Protein AF-A0A1H3W2J5-F1 (afdb_monomer)

Mean predicted aligned error: 13.54 Å

Sequence (77 aa):
MGNNKVIATIDISRPSGRKIVRELQNKRAVTLEYPLPEEIIDKGHDWEEVYERGLDKLSELYNTDIRKLAKEHDIKL

Radius of gyration: 22.15 Å; Cα contacts (8 Å, |Δi|>4): 27; chains: 1; bounding box: 42×28×61 Å

Secondary structure (DSSP, 8-state):
-----------TTSHHHHHHHHHHHT-TT----PPPPHHHHT----HHHHHHHHHHHHHHHTTS-HHHHHHHTT---

pLDDT: mean 79.25, std 10.82, range [46.34, 90.19]

Foldseek 3Di:
DDPPDDDDDFDPVDPVSVVVCVVCVPDPVDDDDDDDPPVVVVVVDDPVNVVVVVQVVVCVVVVHNVVVVCVVVVHDD

Structure (mmCIF, N/CA/C/O backbone):
data_AF-A0A1H3W2J5-F1
#
_entry.id   AF-A0A1H3W2J5-F1
#
loop_
_atom_site.group_PDB
_atom_site.id
_atom_site.type_symbol
_atom_site.label_atom_id
_atom_site.label_alt_id
_atom_site.label_comp_id
_atom_site.label_asym_id
_atom_site.label_entity_id
_atom_site.label_seq_id
_atom_site.pdbx_PDB_ins_code
_atom_site.Cartn_x
_atom_site.Cartn_y
_atom_site.Cartn_z
_atom_site.occupancy
_atom_site.B_iso_or_equiv
_atom_site.auth_seq_id
_atom_site.auth_comp_id
_atom_site.auth_asym_id
_atom_site.auth_atom_id
_atom_site.pdbx_PDB_model_num
ATOM 1 N N . MET A 1 1 ? 12.680 -11.958 -36.022 1.00 46.34 1 MET A N 1
ATOM 2 C CA . MET A 1 1 ? 12.177 -10.595 -35.738 1.00 46.34 1 MET A CA 1
ATOM 3 C C . MET A 1 1 ? 12.648 -10.227 -34.344 1.00 46.34 1 MET A C 1
ATOM 5 O O . MET A 1 1 ? 12.379 -10.985 -33.425 1.00 46.34 1 MET A O 1
A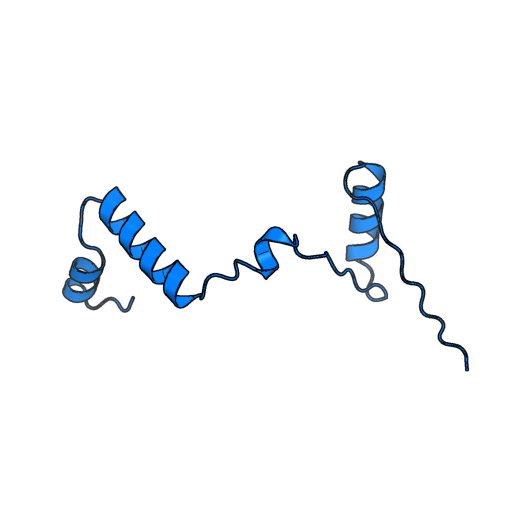TOM 9 N N . GLY A 1 2 ? 13.474 -9.186 -34.227 1.00 51.69 2 GLY A N 1
ATOM 10 C CA . GLY A 1 2 ? 14.189 -8.851 -32.994 1.00 51.69 2 GLY A CA 1
ATOM 11 C C . GLY A 1 2 ? 13.265 -8.381 -31.871 1.00 51.69 2 GLY A C 1
ATOM 12 O O . GLY A 1 2 ? 12.244 -7.742 -32.120 1.00 51.69 2 GLY A O 1
ATOM 13 N N . ASN A 1 3 ? 13.644 -8.701 -30.635 1.00 61.81 3 ASN A N 1
ATOM 14 C CA . ASN A 1 3 ? 13.016 -8.186 -29.423 1.00 61.81 3 ASN A CA 1
ATOM 15 C C . ASN A 1 3 ? 13.268 -6.670 -29.319 1.00 61.81 3 ASN A C 1
ATOM 17 O O . ASN A 1 3 ? 14.221 -6.241 -28.678 1.00 61.81 3 ASN A O 1
ATOM 21 N N . ASN A 1 4 ? 12.416 -5.852 -29.943 1.00 79.44 4 ASN A N 1
ATOM 22 C CA . ASN A 1 4 ? 12.494 -4.382 -29.921 1.00 79.44 4 ASN A CA 1
ATOM 23 C C . ASN A 1 4 ? 11.993 -3.790 -28.584 1.00 79.44 4 ASN A C 1
ATOM 25 O O . ASN A 1 4 ? 11.217 -2.836 -28.569 1.00 79.44 4 ASN A O 1
ATOM 29 N N . LYS A 1 5 ? 12.385 -4.385 -27.452 1.00 78.81 5 LYS A N 1
ATOM 30 C CA . LYS A 1 5 ? 12.024 -3.928 -26.105 1.00 78.81 5 LYS A CA 1
ATOM 31 C C . LYS A 1 5 ? 13.221 -3.210 -25.487 1.00 78.81 5 LYS A C 1
ATOM 33 O O . LYS A 1 5 ? 14.295 -3.791 -25.379 1.00 78.81 5 LYS A O 1
ATOM 38 N N . VAL A 1 6 ? 13.018 -1.971 -25.048 1.00 78.50 6 VAL A N 1
ATOM 39 C CA . VAL A 1 6 ? 13.993 -1.201 -24.264 1.00 78.50 6 VAL A CA 1
ATOM 40 C C . VAL A 1 6 ? 13.452 -1.067 -22.844 1.00 78.50 6 VAL A C 1
ATOM 42 O O . VAL A 1 6 ? 12.313 -0.647 -22.659 1.00 78.50 6 VAL A O 1
ATOM 45 N N . ILE A 1 7 ? 14.256 -1.445 -21.851 1.00 82.69 7 ILE A N 1
ATOM 46 C CA . ILE A 1 7 ? 13.965 -1.243 -20.426 1.00 82.69 7 ILE A CA 1
ATOM 47 C C . ILE A 1 7 ? 14.911 -0.146 -19.942 1.00 82.69 7 ILE A C 1
ATOM 49 O O . ILE A 1 7 ? 16.121 -0.255 -20.136 1.00 82.69 7 ILE A O 1
ATOM 53 N N . ALA A 1 8 ? 14.365 0.918 -19.358 1.00 81.44 8 ALA A N 1
ATOM 54 C CA . ALA A 1 8 ? 15.133 2.051 -18.856 1.00 81.44 8 ALA A CA 1
ATOM 55 C C . ALA A 1 8 ? 14.752 2.345 -17.403 1.00 81.44 8 ALA A C 1
ATOM 57 O O . ALA A 1 8 ? 13.570 2.399 -17.069 1.00 81.44 8 ALA A O 1
ATOM 58 N N . THR A 1 9 ? 15.756 2.575 -16.560 1.00 85.19 9 THR A N 1
ATOM 59 C CA . THR A 1 9 ? 15.572 2.973 -15.159 1.00 85.19 9 THR A CA 1
ATOM 60 C C . THR A 1 9 ? 15.653 4.491 -15.054 1.00 85.19 9 THR A C 1
ATOM 62 O O . THR A 1 9 ? 16.621 5.096 -15.516 1.00 85.19 9 THR A O 1
ATOM 65 N N . ILE A 1 10 ? 14.644 5.118 -14.448 1.00 84.62 10 ILE A N 1
ATOM 66 C CA . ILE A 1 10 ? 14.573 6.575 -14.291 1.00 84.62 10 ILE A CA 1
ATOM 67 C C . ILE A 1 10 ? 14.767 6.927 -12.816 1.00 84.62 10 ILE A C 1
ATOM 69 O O . ILE A 1 10 ? 13.978 6.515 -11.970 1.00 84.62 10 ILE A O 1
ATOM 73 N N . ASP A 1 11 ? 15.787 7.730 -12.509 1.00 83.50 11 ASP A N 1
ATOM 74 C CA . ASP A 1 11 ? 16.010 8.256 -11.158 1.00 83.50 11 ASP A CA 1
ATOM 75 C C . ASP A 1 11 ? 15.021 9.389 -10.837 1.00 83.50 11 ASP A C 1
ATOM 77 O O . ASP A 1 11 ? 15.164 10.523 -11.306 1.00 83.50 11 ASP A O 1
ATOM 81 N N . ILE A 1 12 ? 14.017 9.088 -10.010 1.00 83.62 12 ILE A N 1
ATOM 82 C CA . ILE A 1 12 ? 12.980 10.036 -9.574 1.00 83.62 12 ILE A CA 1
ATOM 83 C C . ILE A 1 12 ? 13.410 10.939 -8.410 1.00 83.62 12 ILE A C 1
ATOM 85 O O . ILE A 1 12 ? 12.654 11.836 -8.029 1.00 83.62 12 ILE A O 1
ATOM 89 N N . SER A 1 13 ? 14.621 10.772 -7.871 1.00 86.38 13 SER A N 1
ATOM 90 C CA . SER A 1 13 ? 15.162 11.659 -6.827 1.00 86.38 13 SER A CA 1
ATOM 91 C C . SER A 1 13 ? 15.346 13.086 -7.351 1.00 86.38 13 SER A C 1
ATOM 93 O O . SER A 1 13 ? 15.316 14.065 -6.604 1.00 86.38 13 SER A O 1
ATOM 95 N N . ARG A 1 14 ? 15.504 13.226 -8.672 1.00 88.81 14 ARG A N 1
ATOM 96 C CA . ARG A 1 14 ? 15.723 14.504 -9.352 1.00 88.81 14 ARG A CA 1
ATOM 97 C C . ARG A 1 14 ? 14.418 15.065 -9.930 1.00 88.81 14 ARG A C 1
ATOM 99 O O . ARG A 1 14 ? 13.572 14.308 -10.415 1.00 88.81 14 ARG A O 1
ATOM 106 N N . PRO A 1 15 ? 14.237 16.403 -9.965 1.00 89.88 15 PRO A N 1
ATOM 107 C CA . PRO A 1 15 ? 13.081 17.024 -10.621 1.00 89.88 15 PRO A CA 1
ATOM 108 C C . PRO A 1 15 ? 12.924 16.617 -12.093 1.00 89.88 15 PRO A C 1
ATOM 110 O O . PRO A 1 15 ? 11.803 16.431 -12.563 1.00 89.88 15 PRO A O 1
ATOM 113 N N . SER A 1 16 ? 14.040 16.432 -12.805 1.00 89.62 16 SER A N 1
ATOM 114 C CA . SER A 1 16 ? 14.059 15.979 -14.198 1.00 89.62 16 SER A CA 1
ATOM 115 C C . SER A 1 16 ? 13.486 14.572 -14.360 1.00 89.62 16 SER A C 1
ATOM 117 O O . SER A 1 16 ? 12.630 14.366 -15.216 1.00 89.62 16 SER A O 1
ATO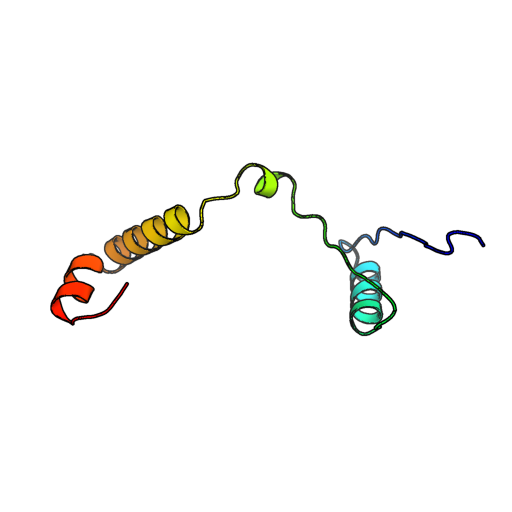M 119 N N . GLY A 1 17 ? 13.877 13.623 -13.506 1.00 87.75 17 GLY A N 1
ATOM 120 C CA . GLY A 1 17 ? 13.336 12.264 -13.536 1.00 87.75 17 GLY A CA 1
ATOM 121 C C . GLY A 1 17 ? 11.838 12.222 -13.251 1.00 87.75 17 GLY A C 1
ATOM 122 O O . GLY A 1 17 ? 11.089 11.590 -13.992 1.00 87.75 17 GLY A O 1
ATOM 123 N N . ARG A 1 18 ? 11.364 12.993 -12.261 1.00 87.88 18 ARG A N 1
ATOM 124 C CA . ARG A 1 18 ? 9.919 13.131 -11.985 1.00 87.88 18 ARG A CA 1
ATOM 125 C C . ARG A 1 18 ? 9.144 13.687 -13.177 1.00 87.88 18 ARG A C 1
ATOM 127 O O . ARG A 1 18 ? 8.019 13.255 -13.424 1.00 87.88 18 ARG A O 1
ATOM 134 N N . LYS A 1 19 ? 9.728 14.635 -13.917 1.00 90.19 19 LYS A N 1
ATOM 135 C CA . LYS A 1 19 ? 9.117 15.182 -15.134 1.00 90.19 19 LYS A CA 1
ATOM 136 C C . LYS A 1 19 ? 8.986 14.110 -16.220 1.00 90.19 19 LYS A C 1
ATOM 138 O O . LYS A 1 19 ? 7.900 13.955 -16.766 1.00 90.19 19 LYS A O 1
ATOM 143 N N . ILE A 1 20 ? 10.045 13.335 -16.463 1.00 87.94 20 ILE A N 1
ATOM 144 C CA . ILE A 1 20 ? 10.044 12.242 -17.451 1.00 87.94 20 ILE A CA 1
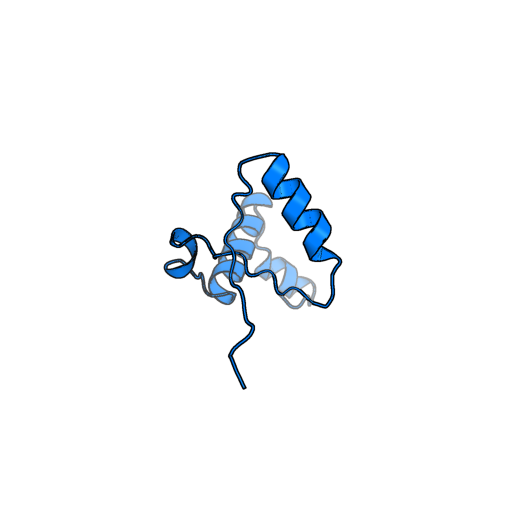ATOM 145 C C . ILE A 1 20 ? 8.973 11.202 -17.099 1.00 87.94 20 ILE A C 1
ATOM 147 O O . ILE A 1 20 ? 8.158 10.848 -17.944 1.00 87.94 20 ILE A O 1
ATOM 151 N N . VAL A 1 21 ? 8.913 10.760 -15.840 1.00 87.75 21 VAL A N 1
ATOM 152 C CA . VAL A 1 21 ? 7.898 9.794 -15.390 1.00 87.75 21 VAL A CA 1
ATOM 153 C C . VAL A 1 21 ? 6.478 10.327 -15.601 1.00 87.75 21 VAL A C 1
ATOM 155 O O . VAL A 1 21 ? 5.642 9.611 -16.146 1.00 87.75 21 VAL A O 1
ATOM 158 N N . ARG A 1 22 ? 6.207 11.595 -15.255 1.00 86.12 22 ARG A N 1
ATOM 159 C CA . ARG A 1 22 ? 4.895 12.232 -15.485 1.00 86.12 22 ARG A CA 1
ATOM 160 C C . ARG A 1 22 ? 4.507 12.287 -16.964 1.00 86.12 22 ARG A C 1
ATOM 162 O O . ARG A 1 22 ? 3.339 12.098 -17.295 1.00 86.12 22 ARG A O 1
ATOM 169 N N . GLU A 1 23 ? 5.461 12.553 -17.852 1.00 87.81 23 GLU A N 1
ATOM 170 C CA . GLU A 1 23 ? 5.219 12.575 -19.300 1.00 87.81 23 GLU A CA 1
ATOM 171 C C . GLU A 1 23 ? 4.938 11.172 -19.859 1.00 87.81 23 GLU A C 1
ATOM 173 O O . GLU A 1 23 ? 4.076 11.020 -20.729 1.00 87.81 23 GLU A O 1
ATOM 178 N N . LEU A 1 24 ? 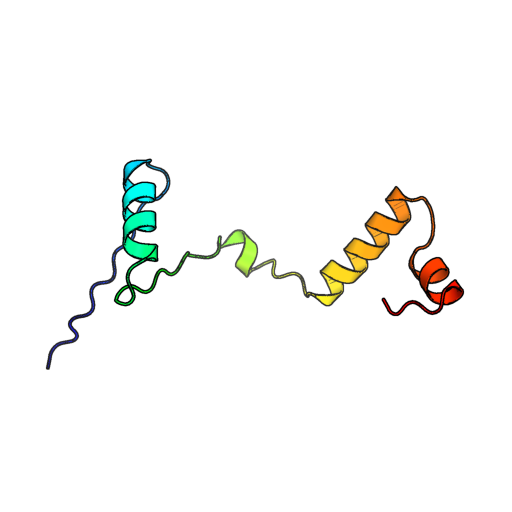5.622 10.147 -19.340 1.00 88.12 24 LEU A N 1
ATOM 179 C CA . LEU A 1 24 ? 5.459 8.752 -19.756 1.00 88.12 24 LEU A CA 1
ATOM 180 C C . LEU A 1 24 ? 4.195 8.096 -19.185 1.00 88.12 24 LEU A C 1
ATOM 182 O O . LEU A 1 24 ? 3.597 7.267 -19.863 1.00 88.12 24 LEU A O 1
ATOM 186 N N . GLN A 1 25 ? 3.739 8.499 -17.996 1.00 84.44 25 GLN A N 1
ATOM 187 C CA . GLN A 1 25 ? 2.557 7.932 -17.333 1.00 84.44 25 GLN A CA 1
ATOM 188 C C . GLN A 1 25 ? 1.272 8.064 -18.170 1.00 84.44 25 GLN A C 1
ATOM 190 O O . GLN A 1 25 ? 0.387 7.219 -18.091 1.00 84.44 25 GLN A O 1
ATOM 195 N N . ASN A 1 26 ? 1.188 9.087 -19.024 1.00 82.25 26 ASN A N 1
ATOM 196 C CA . ASN A 1 26 ? 0.039 9.326 -19.902 1.00 82.25 26 ASN A CA 1
ATOM 197 C C . ASN A 1 26 ? 0.146 8.621 -21.270 1.00 82.25 26 ASN A C 1
ATOM 199 O O . ASN A 1 26 ? -0.707 8.813 -22.140 1.00 82.25 26 ASN A O 1
ATOM 203 N N . LYS A 1 27 ? 1.202 7.836 -21.515 1.00 86.62 27 LYS A N 1
ATOM 204 C CA . LYS A 1 27 ? 1.447 7.173 -22.802 1.00 86.62 27 LYS A CA 1
ATOM 205 C C . LYS A 1 27 ? 1.064 5.696 -22.717 1.00 86.62 27 LYS A C 1
ATOM 207 O O . LYS A 1 27 ? 1.703 4.922 -22.022 1.00 86.62 27 LYS A O 1
ATOM 212 N N . ARG A 1 28 ? 0.097 5.267 -23.540 1.00 80.00 28 ARG A N 1
ATOM 213 C CA . ARG A 1 28 ? -0.335 3.852 -23.653 1.00 80.00 28 ARG A CA 1
ATOM 214 C C . ARG A 1 28 ? 0.772 2.872 -24.073 1.00 80.00 28 ARG A C 1
ATOM 216 O O . ARG A 1 28 ? 0.587 1.671 -23.938 1.00 80.00 28 ARG A O 1
ATOM 223 N N . ALA A 1 29 ? 1.876 3.371 -24.627 1.00 82.62 29 ALA A N 1
ATOM 224 C CA . ALA A 1 29 ? 2.988 2.561 -25.123 1.00 82.62 29 ALA A CA 1
ATOM 225 C C . ALA A 1 29 ? 4.034 2.214 -24.047 1.00 82.62 29 ALA A C 1
ATOM 227 O O . ALA A 1 29 ? 5.014 1.543 -24.363 1.00 82.62 29 ALA A O 1
ATOM 228 N N . VAL A 1 30 ? 3.871 2.698 -22.810 1.00 82.88 30 VAL A N 1
ATOM 229 C CA . VAL A 1 30 ? 4.869 2.559 -21.744 1.00 82.88 30 VAL A CA 1
ATOM 230 C C . VAL A 1 30 ? 4.248 1.854 -20.547 1.00 82.88 30 VAL A C 1
ATOM 232 O O . VAL A 1 30 ? 3.201 2.264 -20.055 1.00 82.88 30 VAL A O 1
ATOM 235 N N . THR A 1 31 ? 4.928 0.822 -20.055 1.00 80.75 31 THR A N 1
ATOM 236 C CA . THR A 1 31 ? 4.623 0.191 -18.768 1.00 80.75 31 THR A CA 1
ATOM 237 C C . THR A 1 31 ? 5.602 0.736 -17.736 1.00 80.75 31 THR A C 1
ATOM 239 O O . THR A 1 31 ? 6.812 0.580 -17.898 1.00 80.75 31 THR A O 1
ATOM 242 N N . LEU A 1 32 ? 5.091 1.412 -16.705 1.00 81.75 32 LEU A N 1
ATOM 243 C CA . LEU A 1 32 ? 5.891 1.895 -15.580 1.00 81.75 32 LEU A CA 1
ATOM 244 C C . LEU A 1 32 ? 5.772 0.894 -14.432 1.00 81.75 32 LEU A C 1
ATOM 246 O O . LEU A 1 32 ? 4.695 0.737 -13.861 1.00 81.75 32 LEU A O 1
ATOM 250 N N . GLU A 1 33 ? 6.876 0.242 -14.092 1.00 79.56 33 GLU A N 1
ATOM 251 C CA . GLU A 1 33 ? 6.979 -0.605 -12.906 1.00 79.56 33 GLU A CA 1
ATOM 252 C C . GLU A 1 33 ? 7.806 0.147 -11.864 1.00 79.56 33 GLU A C 1
ATOM 254 O O . GLU A 1 33 ? 8.953 0.521 -12.116 1.00 79.56 33 GLU A O 1
ATOM 259 N N . TYR A 1 34 ? 7.205 0.414 -10.704 1.00 76.94 34 TYR A N 1
ATOM 260 C CA . TYR A 1 34 ? 7.935 0.950 -9.563 1.00 76.94 34 TYR A CA 1
ATOM 261 C C . TYR A 1 34 ? 8.457 -0.231 -8.751 1.00 76.94 34 TYR A C 1
ATOM 263 O O . TYR A 1 34 ? 7.644 -1.063 -8.339 1.00 76.94 34 TYR A O 1
ATOM 271 N N . PRO A 1 35 ? 9.774 -0.330 -8.511 1.00 70.38 35 PRO A N 1
ATOM 272 C CA . PRO A 1 35 ? 10.279 -1.348 -7.610 1.00 70.38 35 PRO A CA 1
ATOM 273 C C . PRO A 1 35 ? 9.671 -1.100 -6.227 1.00 70.38 35 PRO A C 1
ATOM 275 O O . PRO A 1 35 ? 9.743 0.010 -5.694 1.00 70.38 35 PRO A O 1
ATOM 278 N N . LEU 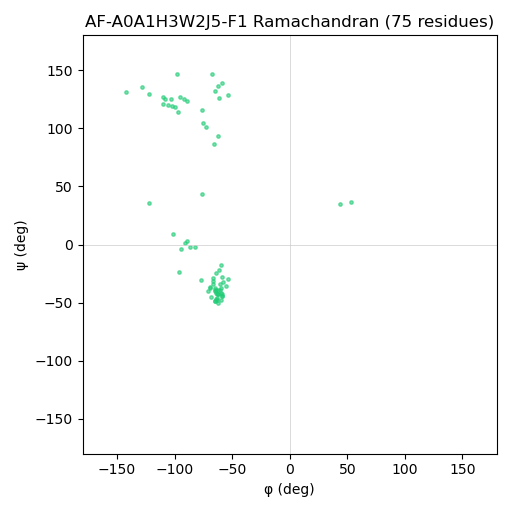A 1 36 ? 9.033 -2.127 -5.667 1.00 65.56 36 LEU A N 1
ATOM 279 C CA . LEU A 1 36 ? 8.646 -2.108 -4.263 1.00 65.56 36 LEU A CA 1
ATOM 280 C C . LEU A 1 36 ? 9.934 -2.006 -3.433 1.00 65.56 36 LEU A C 1
ATOM 282 O O . LEU A 1 36 ? 10.903 -2.696 -3.757 1.00 65.56 36 LEU A O 1
ATOM 286 N N . PRO A 1 37 ? 9.980 -1.158 -2.393 1.00 67.50 37 PRO A N 1
ATOM 287 C CA . PRO A 1 37 ? 11.117 -1.130 -1.485 1.00 67.50 37 PRO A CA 1
ATOM 288 C C . PRO A 1 37 ? 11.363 -2.544 -0.949 1.00 67.50 37 PRO A C 1
ATOM 290 O O . PRO A 1 37 ? 10.429 -3.175 -0.453 1.00 67.50 37 PRO A O 1
ATOM 293 N N . GLU A 1 38 ? 12.601 -3.036 -1.044 1.00 60.53 38 GLU A N 1
ATOM 294 C CA . GLU A 1 38 ? 12.980 -4.385 -0.588 1.00 60.53 38 GLU A CA 1
ATOM 295 C C . GLU A 1 38 ? 12.585 -4.624 0.882 1.00 60.53 38 GLU A C 1
ATOM 297 O O . GLU A 1 38 ? 12.191 -5.724 1.256 1.00 60.53 38 GLU A O 1
ATOM 302 N N . GLU A 1 39 ? 12.558 -3.557 1.686 1.00 58.88 39 GLU A N 1
ATOM 303 C CA . GLU A 1 39 ? 12.124 -3.544 3.089 1.00 58.88 39 GLU A CA 1
ATOM 304 C C . GLU A 1 39 ? 10.657 -3.955 3.316 1.00 58.88 39 GLU A C 1
ATOM 306 O O . GLU A 1 39 ? 10.299 -4.350 4.427 1.00 58.88 39 GLU A O 1
ATOM 311 N N . ILE A 1 40 ? 9.801 -3.842 2.294 1.00 54.88 40 ILE A N 1
ATOM 312 C CA . ILE A 1 40 ? 8.366 -4.168 2.360 1.00 54.88 40 ILE A CA 1
ATOM 313 C C . ILE A 1 40 ? 8.105 -5.590 1.849 1.00 54.88 40 ILE A C 1
ATOM 315 O O . ILE A 1 40 ? 7.126 -6.214 2.250 1.00 54.88 40 ILE A O 1
ATOM 319 N N . ILE A 1 41 ? 8.992 -6.130 1.007 1.00 54.38 41 ILE A N 1
ATOM 320 C CA . ILE A 1 41 ? 8.825 -7.455 0.392 1.00 54.38 41 ILE A CA 1
ATOM 321 C C . ILE A 1 41 ? 8.890 -8.565 1.455 1.00 54.38 41 ILE A C 1
ATOM 323 O O . ILE A 1 41 ? 8.140 -9.532 1.366 1.00 54.38 41 ILE A O 1
ATOM 327 N N . ASP A 1 42 ? 9.708 -8.384 2.495 1.00 52.47 42 ASP A N 1
ATOM 328 C CA . ASP A 1 42 ? 9.858 -9.339 3.608 1.00 52.47 42 ASP A CA 1
ATOM 329 C C . ASP A 1 42 ? 8.958 -9.011 4.822 1.00 52.47 42 ASP A C 1
ATOM 331 O O . ASP A 1 42 ? 8.904 -9.745 5.806 1.00 52.47 42 ASP A O 1
ATOM 335 N N . LYS A 1 43 ? 8.220 -7.891 4.760 1.00 56.62 43 LYS A N 1
ATOM 336 C CA . LYS A 1 43 ? 7.260 -7.432 5.783 1.00 56.62 43 LYS A CA 1
ATOM 337 C C . LYS A 1 43 ? 5.859 -7.261 5.205 1.00 56.62 43 LYS A C 1
ATOM 339 O O . LYS A 1 43 ? 5.134 -6.332 5.572 1.00 56.62 43 LYS A O 1
ATOM 344 N N . GLY A 1 44 ? 5.483 -8.131 4.274 1.00 55.94 44 GLY A N 1
ATOM 345 C CA . GLY A 1 44 ? 4.096 -8.249 3.851 1.00 55.94 44 GLY A CA 1
ATOM 346 C C . GLY A 1 44 ? 3.263 -8.684 5.051 1.00 55.94 44 GLY A C 1
ATOM 347 O O . GLY A 1 44 ? 3.190 -9.871 5.347 1.00 55.94 44 GLY A O 1
ATOM 348 N N . HIS A 1 45 ? 2.694 -7.726 5.779 1.00 61.69 45 HIS A N 1
ATOM 349 C CA . HIS A 1 45 ? 1.705 -8.036 6.798 1.00 61.69 45 HIS A CA 1
ATOM 350 C C . HIS A 1 45 ? 0.483 -8.611 6.098 1.00 61.69 45 HIS A C 1
ATOM 352 O O . HIS A 1 45 ? 0.017 -8.057 5.097 1.00 61.69 45 HIS A O 1
ATOM 358 N N . ASP A 1 46 ? -0.012 -9.727 6.618 1.00 77.12 46 ASP A N 1
ATOM 359 C CA . ASP A 1 46 ? -1.262 -10.291 6.147 1.00 77.12 46 ASP A CA 1
ATOM 360 C C . ASP A 1 46 ? -2.384 -9.254 6.329 1.00 77.12 46 ASP A C 1
ATOM 362 O O . ASP A 1 46 ? -2.412 -8.518 7.323 1.00 77.12 46 ASP A O 1
ATOM 366 N N . TRP A 1 47 ? -3.280 -9.140 5.347 1.00 71.31 47 TRP A N 1
ATOM 367 C CA . TRP A 1 47 ? -4.344 -8.132 5.378 1.00 71.31 47 TRP A CA 1
ATOM 368 C C . TRP A 1 47 ? -5.231 -8.268 6.621 1.00 71.31 47 TRP A C 1
ATOM 370 O O . TRP A 1 47 ? -5.694 -7.253 7.142 1.00 71.31 47 TRP A O 1
ATOM 380 N N . GLU A 1 48 ? -5.418 -9.489 7.124 1.00 77.06 48 GLU A N 1
ATOM 381 C CA . GLU A 1 48 ? -6.174 -9.773 8.341 1.00 77.06 48 GLU A CA 1
ATOM 382 C C . GLU A 1 48 ? -5.412 -9.299 9.592 1.00 77.06 48 GLU A C 1
ATOM 384 O O . GLU A 1 48 ? -5.992 -8.660 10.470 1.00 77.06 48 GLU A O 1
ATOM 389 N N . GLU A 1 49 ? -4.085 -9.478 9.636 1.00 78.69 49 GLU A N 1
ATOM 390 C CA . GLU A 1 49 ? -3.235 -8.974 10.731 1.00 78.69 49 GLU A CA 1
ATOM 391 C C . GLU A 1 49 ? -3.273 -7.438 10.815 1.00 78.69 49 GLU A C 1
ATOM 393 O O . GLU A 1 49 ? -3.366 -6.858 11.903 1.00 78.69 49 GLU A O 1
ATOM 398 N N . VAL A 1 50 ? -3.211 -6.759 9.663 1.00 84.00 50 VAL A N 1
ATOM 39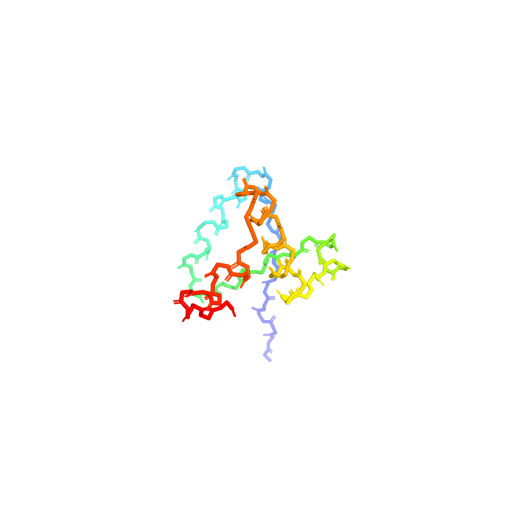9 C CA . VAL A 1 50 ? -3.307 -5.292 9.596 1.00 84.00 50 VAL A CA 1
ATOM 400 C C . VAL A 1 50 ? -4.681 -4.821 10.064 1.00 84.00 50 VAL A C 1
ATOM 402 O O . VAL A 1 50 ? -4.769 -3.827 10.790 1.00 84.00 50 VAL A O 1
ATOM 405 N N . TYR A 1 51 ? -5.737 -5.530 9.663 1.00 82.88 51 TYR A N 1
ATOM 406 C CA . TYR A 1 51 ? -7.109 -5.208 10.030 1.00 82.88 51 TYR A CA 1
ATOM 407 C C . TYR A 1 51 ? -7.329 -5.294 11.545 1.00 82.88 51 TYR A C 1
ATOM 409 O O . TYR A 1 51 ? -7.769 -4.319 12.160 1.00 82.88 51 TYR A O 1
ATOM 417 N N . GLU A 1 52 ? -6.921 -6.400 12.168 1.00 84.88 52 GLU A N 1
ATOM 418 C CA . GLU A 1 52 ? -7.054 -6.601 13.614 1.00 84.88 52 GLU A CA 1
ATOM 419 C C . GLU A 1 52 ? -6.243 -5.575 14.418 1.00 84.88 52 GLU A C 1
ATOM 421 O O . GLU A 1 52 ? -6.765 -4.959 15.351 1.00 84.88 52 GLU A O 1
ATOM 426 N N . ARG A 1 53 ? -5.003 -5.276 14.000 1.00 84.50 53 ARG A N 1
ATOM 427 C CA . ARG A 1 53 ? -4.207 -4.195 14.615 1.00 84.50 53 ARG A CA 1
ATOM 428 C C . ARG A 1 53 ? -4.865 -2.825 14.483 1.00 84.50 53 ARG A C 1
ATOM 430 O O . ARG A 1 53 ? -4.695 -1.972 15.357 1.00 84.50 53 ARG A O 1
ATOM 437 N N . GLY A 1 54 ? -5.564 -2.584 13.377 1.00 83.31 54 GLY A N 1
ATOM 438 C CA . GLY A 1 54 ? -6.343 -1.370 13.164 1.00 83.31 54 GLY A CA 1
ATOM 439 C C . GLY A 1 54 ? -7.478 -1.247 14.177 1.00 83.31 54 GLY A C 1
ATOM 440 O O . GLY A 1 54 ? -7.620 -0.199 14.808 1.00 83.31 54 GLY A O 1
ATOM 441 N N . LEU A 1 55 ? -8.239 -2.325 14.376 1.00 85.19 55 LEU A N 1
ATOM 442 C CA . LEU A 1 55 ? -9.329 -2.380 15.354 1.00 85.19 55 LEU A CA 1
ATOM 443 C C . LEU A 1 55 ? -8.835 -2.191 16.791 1.00 85.19 55 LEU A C 1
ATOM 445 O O . LEU A 1 55 ? -9.482 -1.481 17.566 1.00 85.19 55 LEU A O 1
ATOM 449 N N . ASP A 1 56 ? -7.681 -2.761 17.136 1.00 87.62 56 ASP A N 1
ATOM 450 C CA . ASP A 1 56 ? -7.074 -2.589 18.458 1.00 87.62 56 ASP A CA 1
ATOM 451 C C . ASP A 1 56 ? -6.661 -1.133 18.696 1.00 87.62 56 ASP A C 1
ATOM 453 O O . ASP A 1 56 ? -7.069 -0.531 19.689 1.00 87.62 56 ASP A O 1
ATOM 457 N N . LYS A 1 57 ? -5.950 -0.515 17.742 1.00 87.50 57 LYS A N 1
ATOM 458 C CA . LYS A 1 57 ? -5.568 0.906 17.825 1.00 87.50 57 LYS A CA 1
ATOM 459 C C . LYS A 1 57 ? -6.764 1.836 17.931 1.00 87.50 57 LYS A C 1
ATOM 461 O O . LYS A 1 57 ? -6.727 2.810 18.679 1.00 87.50 57 LYS A O 1
ATOM 466 N N . LEU A 1 58 ? -7.810 1.577 17.153 1.00 85.88 58 LEU A N 1
ATOM 467 C CA . LEU A 1 58 ? -9.028 2.369 17.232 1.00 85.88 58 LEU A CA 1
ATOM 468 C C . LEU A 1 58 ? -9.687 2.184 18.609 1.00 85.88 58 LEU A C 1
ATOM 470 O O . LEU A 1 58 ? -10.118 3.166 19.210 1.00 85.88 58 LEU A O 1
ATOM 474 N N . SER A 1 59 ? -9.703 0.964 19.149 1.00 88.50 59 SER A N 1
ATOM 475 C CA . SER A 1 59 ? -10.277 0.704 20.474 1.00 88.50 59 SER A CA 1
ATOM 476 C C . SER A 1 59 ? -9.505 1.414 21.593 1.00 88.50 59 SER A C 1
ATOM 478 O O . SER A 1 59 ? -10.119 1.957 22.510 1.00 88.50 59 SER A O 1
ATOM 480 N N . GLU A 1 60 ? -8.174 1.487 21.491 1.00 89.38 60 GLU A N 1
ATOM 481 C CA . GLU A 1 60 ? -7.321 2.276 22.391 1.00 89.38 60 GLU A CA 1
ATOM 482 C C . GLU A 1 60 ? -7.593 3.784 22.275 1.00 89.38 60 GLU A C 1
ATOM 484 O O . GLU A 1 60 ? -7.797 4.456 23.286 1.00 89.38 60 GLU A O 1
ATOM 489 N N . LEU A 1 61 ? -7.641 4.322 21.050 1.00 89.00 61 LEU A N 1
ATOM 490 C CA . LEU A 1 61 ? -7.861 5.752 20.788 1.00 89.00 61 LEU A CA 1
ATOM 491 C C . LEU A 1 61 ? -9.194 6.251 21.345 1.00 89.00 61 LEU A C 1
ATOM 493 O O . LEU A 1 61 ? -9.268 7.347 21.902 1.00 89.00 61 LEU A O 1
ATOM 497 N N . TYR A 1 62 ? -10.243 5.450 21.184 1.00 84.38 62 TYR A N 1
ATOM 498 C CA . TYR A 1 62 ? -11.580 5.777 21.668 1.00 84.38 62 TYR A CA 1
ATOM 499 C C . TYR A 1 62 ? -11.843 5.255 23.086 1.00 84.38 62 TYR A C 1
ATOM 501 O O . TYR A 1 62 ? -12.946 5.448 23.601 1.00 84.38 62 TYR A O 1
ATOM 509 N N . ASN A 1 63 ? -10.857 4.598 23.716 1.00 86.25 63 ASN A N 1
ATOM 510 C CA . ASN A 1 63 ? -10.968 3.918 25.011 1.00 86.25 63 ASN A CA 1
ATOM 511 C C . ASN A 1 63 ? -12.266 3.090 25.136 1.00 86.25 63 ASN A C 1
ATOM 513 O O . ASN A 1 63 ? -12.909 3.045 26.184 1.00 86.25 63 ASN A O 1
ATOM 517 N N . THR A 1 64 ? -12.691 2.507 24.016 1.00 83.25 64 THR A N 1
ATOM 518 C CA . THR A 1 64 ? -13.984 1.850 23.829 1.00 83.25 64 THR A CA 1
ATOM 519 C C . THR A 1 64 ? -13.755 0.638 22.948 1.00 83.25 64 THR A C 1
ATOM 521 O O . THR A 1 64 ? -13.124 0.743 21.903 1.00 83.25 64 THR A O 1
ATOM 524 N N . ASP A 1 65 ? -14.275 -0.517 23.349 1.00 85.06 65 ASP A N 1
ATOM 525 C CA . ASP A 1 65 ? -14.150 -1.748 22.572 1.00 85.06 65 ASP A CA 1
ATOM 526 C C . ASP A 1 65 ? -15.059 -1.679 21.334 1.00 85.06 65 ASP A C 1
ATOM 528 O O . ASP A 1 65 ? -16.276 -1.868 21.414 1.00 85.06 65 ASP A O 1
ATOM 532 N N . ILE A 1 66 ? -14.463 -1.383 20.179 1.00 84.62 66 ILE A N 1
ATOM 533 C CA . ILE A 1 66 ? -15.190 -1.175 18.918 1.00 84.62 66 ILE A C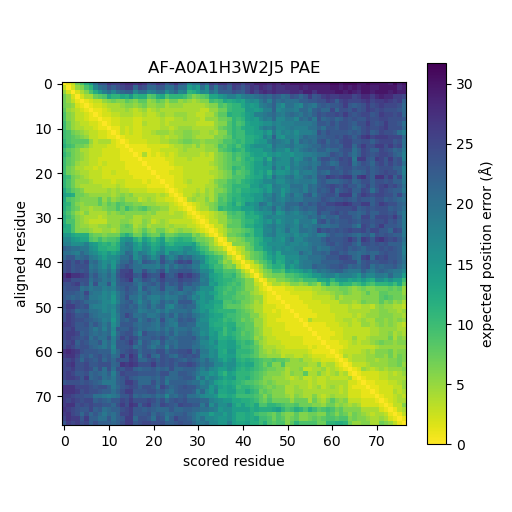A 1
ATOM 534 C C . ILE A 1 66 ? -15.846 -2.465 18.438 1.00 84.62 66 ILE A C 1
A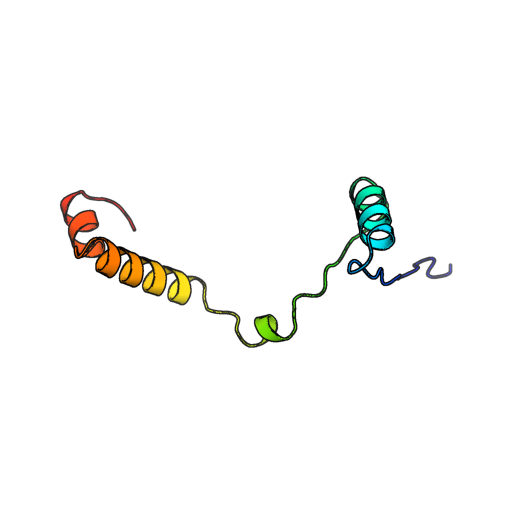TOM 536 O O . ILE A 1 66 ? -16.906 -2.418 17.816 1.00 84.62 66 ILE A O 1
ATOM 540 N N . ARG A 1 67 ? -15.276 -3.627 18.778 1.00 85.19 67 ARG A N 1
ATOM 541 C CA . ARG A 1 67 ? -15.871 -4.925 18.439 1.00 85.19 67 ARG A CA 1
ATOM 542 C C . ARG A 1 67 ? -17.151 -5.159 19.237 1.00 85.19 67 ARG A C 1
ATOM 544 O O . ARG A 1 67 ? -18.109 -5.717 18.705 1.00 85.19 67 ARG A O 1
ATOM 551 N N . LYS A 1 68 ? -17.195 -4.721 20.500 1.00 83.62 68 LYS A N 1
ATOM 552 C CA . LYS A 1 68 ? -18.433 -4.734 21.300 1.00 83.62 68 LYS A CA 1
ATOM 553 C C . LYS A 1 68 ? -19.451 -3.732 20.774 1.00 83.62 68 LYS A C 1
ATOM 555 O O . LYS A 1 68 ? -20.598 -4.115 20.574 1.00 83.62 68 LYS A O 1
ATOM 560 N N . LEU A 1 69 ? -19.018 -2.510 20.470 1.00 84.50 69 LEU A N 1
ATOM 561 C CA . LEU A 1 69 ? -19.892 -1.467 19.931 1.00 84.50 69 LEU A CA 1
ATOM 562 C C . LEU A 1 69 ? -20.546 -1.910 18.608 1.00 84.50 69 LEU A C 1
ATOM 564 O O . LEU A 1 69 ? -21.748 -1.767 18.415 1.00 84.50 69 LEU A O 1
ATOM 568 N N . ALA A 1 70 ? -19.771 -2.521 17.712 1.00 83.62 70 ALA A N 1
ATOM 569 C CA . ALA A 1 70 ? -20.290 -3.036 16.452 1.00 83.62 70 ALA A CA 1
ATOM 570 C C . ALA A 1 70 ? -21.312 -4.165 16.650 1.00 83.62 70 ALA A C 1
ATOM 572 O O . ALA A 1 70 ? -22.335 -4.176 15.973 1.00 83.62 70 ALA A O 1
ATOM 573 N N . LYS A 1 71 ? -21.094 -5.067 17.619 1.00 85.88 71 LYS A N 1
ATOM 574 C CA . LYS A 1 71 ? -22.074 -6.109 17.972 1.00 85.88 71 LYS A CA 1
ATOM 575 C C . LYS A 1 71 ? -23.370 -5.534 18.543 1.00 85.88 71 LYS A C 1
ATOM 577 O O . LYS A 1 71 ? -24.436 -6.050 18.230 1.00 85.88 71 LYS A O 1
ATOM 582 N N . GLU A 1 72 ? -23.292 -4.487 19.362 1.00 86.44 72 GLU A N 1
ATOM 583 C CA . GLU A 1 72 ? -24.472 -3.822 19.938 1.00 86.44 72 GLU A CA 1
ATOM 584 C C . GLU A 1 72 ? -25.328 -3.119 18.877 1.00 86.44 72 GLU A C 1
ATOM 586 O O . GLU A 1 72 ? -26.550 -3.058 19.009 1.00 86.44 72 GLU A O 1
ATOM 591 N N . HIS A 1 73 ? -24.698 -2.629 17.808 1.00 85.75 73 HIS A N 1
ATOM 592 C CA . HIS A 1 73 ? -25.363 -1.914 16.718 1.00 85.75 73 HIS A CA 1
ATOM 593 C C . HIS A 1 73 ? -25.598 -2.757 15.452 1.00 85.75 73 HIS A C 1
ATOM 595 O O . HIS A 1 73 ? -25.997 -2.198 14.433 1.00 85.75 73 HIS A O 1
ATOM 601 N N . ASP A 1 74 ? -25.368 -4.075 15.507 1.00 84.56 74 ASP A N 1
ATOM 602 C CA . ASP A 1 74 ? -25.486 -5.009 14.370 1.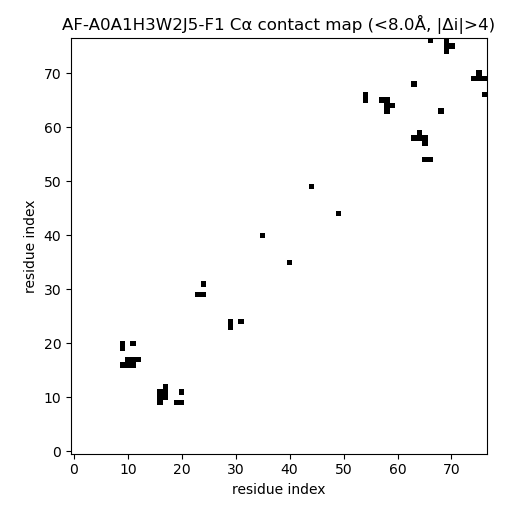00 84.56 74 ASP A CA 1
ATOM 603 C C . ASP A 1 74 ? -24.664 -4.579 13.131 1.00 84.56 74 ASP A C 1
ATOM 605 O O . ASP A 1 74 ? -25.065 -4.727 11.976 1.00 84.56 74 ASP A O 1
ATOM 609 N N . ILE A 1 75 ? -23.482 -4.007 13.375 1.00 80.38 75 ILE A N 1
ATOM 610 C CA . ILE A 1 75 ? -22.535 -3.577 12.345 1.00 80.38 75 ILE A CA 1
ATOM 611 C C . ILE A 1 75 ? -21.567 -4.730 12.065 1.00 80.38 75 ILE A C 1
ATOM 613 O O . ILE A 1 75 ? -20.892 -5.223 12.969 1.00 80.38 75 ILE A O 1
ATOM 617 N N . LYS A 1 76 ? -21.457 -5.142 10.796 1.00 78.25 76 LYS A N 1
ATOM 618 C CA . LYS A 1 76 ? -20.403 -6.070 10.365 1.00 78.25 76 LYS A CA 1
ATOM 619 C C . LYS A 1 76 ? -19.074 -5.330 10.247 1.00 78.25 76 LYS A C 1
ATOM 621 O O . LYS A 1 76 ? -18.946 -4.434 9.413 1.00 78.25 76 LYS A O 1
ATOM 626 N N . LEU A 1 77 ? -18.128 -5.739 11.086 1.00 71.00 77 LEU A N 1
ATOM 627 C CA . LEU A 1 77 ? -16.702 -5.446 10.968 1.00 71.00 77 LEU A CA 1
ATOM 628 C C . LEU A 1 77 ? -16.037 -6.537 10.131 1.00 71.00 77 LEU A C 1
ATOM 630 O O . LEU A 1 77 ? -16.454 -7.709 10.263 1.00 71.00 77 LEU A O 1
#

Solvent-accessible surface area (backbone atoms only — not comparable to full-atom values): 5108 Å² total; per-residue (Å²): 134,81,84,90,74,84,88,83,87,75,61,58,91,40,75,67,30,46,50,52,52,60,64,44,73,78,35,94,91,56,86,87,82,78,82,73,60,71,81,48,72,84,57,69,69,52,71,66,60,53,48,54,54,49,51,50,51,49,17,60,75,64,75,39,63,53,73,57,52,28,62,77,69,75,48,89,127